Protein AF-A0A941YDZ2-F1 (afdb_monomer_lite)

Radius of gyration: 20.17 Å; chains: 1; bounding box: 43×51×63 Å

Foldseek 3Di:
DDPVLVVLLVVLQLQQQLFWWKADPNDTHTPPPCLLVVLLVCLVVLVVVQVVVVVPDDPDDDPVVVVVVLPAADEDEIETQGRLVRSVVSVPPPVVSSVVSVVVSQQAEEAEEECVSHVVSVSVVPDPSCVSNVHDGDPSYDYYYAYDNRYGYDYPPPPPPPPDPPDDD

Sequence (169 aa):
MAAADAALVATALSISGRHAKAVYEGEYFLWPDDNQKLMESMSAHLHSVNEAIEESTPKKTTKAAAAALEEEPVMVNIGLAPNLPAGEAVLTNREDLKTLLSDVLQGGVEYVYGAQDIGWQWALDRANWSTISDGDLSRRIKIKANFTEGAVGVEQGATTKKRGKKGEE

Secondary structure (DSSP, 8-state):
--HHHHHHHHHHHHHHHHTPEEEETTEEE-TTTTHHHHHHHHHHHHHHHHHHHHHHS-S---TTTTTTS----EEEEEEEE--HHHHHHHHTT-HHHHHHHHHHHHT--EEEE-TTT-HHHHHHHH--HHHHTTS---TTEEEEEEE-TT-EEEETT------------

pLDDT: mean 79.34, std 15.54, range [34.09, 95.31]

Structure (mmCIF, N/CA/C/O backbone):
data_AF-A0A941YDZ2-F1
#
_entry.id   AF-A0A941YDZ2-F1
#
loop_
_atom_site.group_PDB
_atom_site.id
_atom_site.type_symbol
_atom_site.label_atom_id
_atom_site.label_alt_id
_atom_site.label_comp_id
_atom_site.label_asym_id
_atom_site.label_entity_id
_atom_site.label_seq_id
_atom_site.pdbx_PDB_ins_code
_atom_site.Cartn_x
_atom_site.Cartn_y
_atom_site.Cartn_z
_atom_site.occupancy
_atom_site.B_iso_or_equiv
_atom_site.auth_seq_id
_atom_site.auth_comp_id
_atom_site.auth_asym_id
_atom_site.auth_atom_id
_atom_site.pdbx_PDB_model_num
ATOM 1 N N . MET A 1 1 ? 18.477 -9.221 -20.517 1.00 63.31 1 MET A N 1
ATOM 2 C CA . MET A 1 1 ? 18.124 -7.911 -19.934 1.00 63.31 1 MET A CA 1
ATOM 3 C C . MET A 1 1 ? 19.409 -7.154 -19.651 1.00 63.31 1 MET A C 1
ATOM 5 O O . MET A 1 1 ? 20.322 -7.761 -19.099 1.00 63.31 1 MET A O 1
ATOM 9 N N . ALA A 1 2 ? 19.526 -5.894 -20.075 1.00 84.12 2 ALA A N 1
ATOM 10 C CA . ALA A 1 2 ? 20.696 -5.083 -19.740 1.00 84.12 2 ALA A CA 1
ATOM 11 C C . ALA A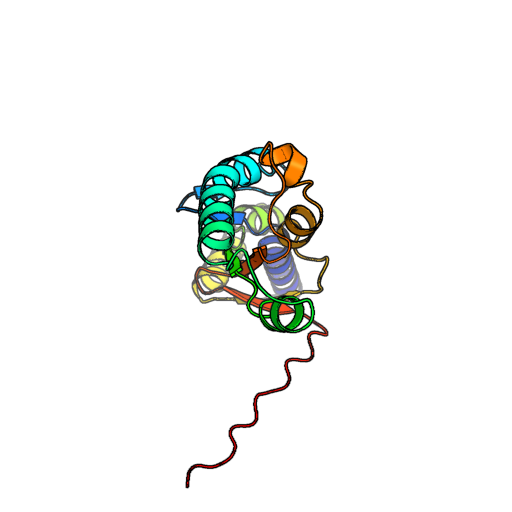 1 2 ? 20.658 -4.681 -18.254 1.00 84.12 2 ALA A C 1
ATOM 13 O O . ALA A 1 2 ? 19.582 -4.569 -1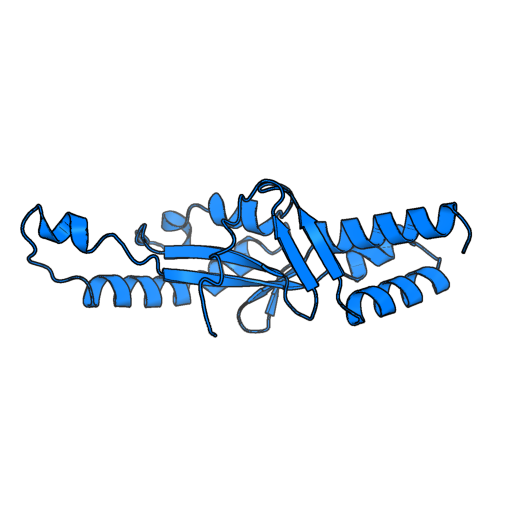7.671 1.00 84.12 2 ALA A O 1
ATOM 14 N N . ALA A 1 3 ? 21.815 -4.425 -17.636 1.00 84.69 3 ALA A N 1
ATOM 15 C CA . ALA A 1 3 ? 21.883 -4.030 -16.222 1.00 84.69 3 ALA A CA 1
ATOM 16 C C . ALA A 1 3 ? 21.062 -2.758 -15.915 1.00 84.69 3 ALA A C 1
ATOM 18 O O . ALA A 1 3 ? 20.455 -2.651 -14.853 1.00 84.69 3 ALA A O 1
ATOM 19 N N . ALA A 1 4 ? 20.993 -1.826 -16.870 1.00 88.62 4 ALA A N 1
ATOM 20 C CA . ALA A 1 4 ? 20.178 -0.618 -16.760 1.00 88.62 4 ALA A CA 1
ATOM 21 C C . ALA A 1 4 ? 18.668 -0.920 -16.742 1.00 88.62 4 ALA A C 1
ATOM 23 O O . ALA A 1 4 ? 17.942 -0.337 -15.943 1.00 88.62 4 ALA A O 1
ATOM 24 N N . ASP A 1 5 ? 18.199 -1.863 -17.564 1.00 90.31 5 ASP A N 1
ATOM 25 C CA . ASP A 1 5 ? 16.787 -2.265 -17.589 1.00 90.31 5 ASP A CA 1
ATOM 26 C C . ASP A 1 5 ? 16.385 -2.947 -16.277 1.00 90.31 5 ASP A C 1
ATOM 28 O O . ASP A 1 5 ? 15.329 -2.656 -15.722 1.00 90.31 5 ASP A O 1
ATOM 32 N N . ALA A 1 6 ? 17.262 -3.802 -15.739 1.00 89.38 6 ALA A N 1
ATOM 33 C CA . ALA A 1 6 ? 17.046 -4.442 -14.445 1.00 89.38 6 ALA A CA 1
ATOM 34 C C . ALA A 1 6 ? 16.936 -3.405 -13.313 1.00 89.38 6 ALA A C 1
ATOM 36 O O . ALA A 1 6 ? 16.055 -3.509 -12.461 1.00 89.38 6 ALA A O 1
ATOM 37 N N . ALA A 1 7 ? 17.786 -2.373 -13.330 1.00 89.94 7 ALA A N 1
ATOM 38 C CA . ALA A 1 7 ? 17.732 -1.280 -12.361 1.00 89.94 7 ALA A CA 1
ATOM 39 C C . ALA A 1 7 ? 16.444 -0.446 -12.484 1.00 89.94 7 ALA A C 1
ATOM 41 O O . ALA A 1 7 ? 15.858 -0.068 -11.467 1.00 89.94 7 ALA A O 1
ATOM 42 N N . LEU A 1 8 ? 15.972 -0.188 -13.707 1.00 92.00 8 LEU A N 1
ATOM 43 C CA . LEU A 1 8 ? 14.711 0.519 -13.943 1.00 92.00 8 LEU A CA 1
ATOM 44 C C . LEU A 1 8 ? 13.512 -0.275 -13.420 1.00 92.00 8 LEU A C 1
ATOM 46 O O . LEU A 1 8 ? 12.693 0.279 -12.691 1.00 92.00 8 LEU A O 1
ATOM 50 N N . VAL A 1 9 ? 13.440 -1.575 -13.719 1.00 92.56 9 VAL A N 1
ATOM 51 C CA . VAL A 1 9 ? 12.359 -2.449 -13.234 1.00 92.56 9 VAL A CA 1
ATOM 52 C C . VAL A 1 9 ? 12.393 -2.569 -11.710 1.00 92.56 9 VAL A C 1
ATOM 54 O O . VAL A 1 9 ? 11.355 -2.443 -11.068 1.00 92.56 9 VAL A O 1
ATOM 57 N N . ALA A 1 10 ? 13.574 -2.727 -11.106 1.00 90.56 10 ALA A N 1
ATOM 58 C CA . ALA A 1 10 ? 13.716 -2.750 -9.650 1.00 90.56 10 ALA A CA 1
ATOM 59 C C . ALA A 1 10 ? 13.252 -1.435 -8.999 1.00 90.56 10 ALA A C 1
ATOM 61 O O . ALA A 1 10 ? 12.572 -1.448 -7.971 1.00 90.56 10 ALA A O 1
ATOM 62 N N . THR A 1 11 ? 13.567 -0.296 -9.622 1.00 92.25 11 THR A N 1
ATOM 63 C CA . THR A 1 11 ? 13.101 1.018 -9.160 1.00 92.25 11 THR A CA 1
ATOM 64 C C . THR A 1 11 ? 11.580 1.126 -9.279 1.00 92.25 11 THR A C 1
ATOM 66 O O . THR A 1 11 ? 10.920 1.513 -8.318 1.00 92.25 11 THR A O 1
ATOM 69 N N . ALA A 1 12 ? 11.007 0.728 -10.417 1.00 92.69 12 ALA A N 1
ATOM 70 C CA . ALA A 1 12 ? 9.565 0.746 -10.645 1.00 92.69 12 ALA A CA 1
ATOM 71 C C . ALA A 1 12 ? 8.800 -0.157 -9.660 1.00 92.69 12 ALA A C 1
ATOM 73 O O . ALA A 1 12 ? 7.766 0.249 -9.127 1.00 92.69 12 ALA A O 1
ATOM 74 N N . LEU A 1 13 ? 9.333 -1.345 -9.351 1.00 91.31 13 LEU A N 1
ATOM 75 C CA . LEU A 1 13 ? 8.779 -2.244 -8.335 1.00 91.31 13 LEU A CA 1
ATOM 76 C C . LEU A 1 13 ? 8.774 -1.587 -6.955 1.00 91.31 13 LEU A C 1
ATOM 78 O O . LEU A 1 13 ? 7.736 -1.571 -6.295 1.00 91.31 13 LEU A O 1
ATOM 82 N N . SER A 1 14 ? 9.900 -0.996 -6.547 1.00 90.38 14 SER A N 1
ATOM 83 C CA . SER A 1 14 ? 10.021 -0.291 -5.266 1.00 90.38 14 SER A CA 1
ATOM 84 C C . SER A 1 14 ? 9.017 0.862 -5.146 1.00 90.38 14 SER A C 1
ATOM 86 O O . SER A 1 14 ? 8.306 0.970 -4.145 1.00 90.38 14 SER A O 1
ATOM 88 N N . ILE A 1 15 ? 8.873 1.674 -6.199 1.00 91.12 15 ILE A N 1
ATOM 89 C CA . ILE A 1 15 ? 7.891 2.766 -6.250 1.00 91.12 15 ILE A CA 1
ATOM 90 C C . ILE A 1 15 ? 6.453 2.236 -6.179 1.00 91.12 15 ILE A C 1
ATOM 92 O O . ILE A 1 15 ? 5.641 2.801 -5.446 1.00 91.12 15 ILE A O 1
ATOM 96 N N . SER A 1 16 ? 6.151 1.124 -6.855 1.00 91.19 16 SER A N 1
ATOM 97 C CA . SER A 1 16 ? 4.823 0.490 -6.813 1.00 91.19 16 SER A CA 1
ATOM 98 C C . SER A 1 16 ? 4.434 0.050 -5.398 1.00 91.19 16 SER A C 1
ATOM 100 O O . SER A 1 16 ? 3.273 0.188 -5.015 1.00 91.19 16 SER A O 1
ATOM 102 N N . GLY A 1 17 ? 5.394 -0.445 -4.609 1.00 88.69 17 GLY A N 1
ATOM 103 C CA . GLY A 1 17 ? 5.174 -0.824 -3.210 1.00 88.69 17 GLY A CA 1
ATOM 104 C C . GLY A 1 17 ? 5.089 0.376 -2.266 1.00 88.69 17 GLY A C 1
ATOM 105 O O . GLY A 1 17 ? 4.182 0.457 -1.443 1.00 88.69 17 GLY A O 1
ATOM 106 N N . ARG A 1 18 ? 5.994 1.352 -2.408 1.00 87.50 18 ARG A N 1
ATOM 107 C CA . ARG A 1 18 ? 6.019 2.566 -1.569 1.00 87.50 18 ARG A CA 1
ATOM 108 C C . ARG A 1 18 ? 4.746 3.402 -1.715 1.00 87.50 18 ARG A C 1
ATOM 110 O O . ARG A 1 18 ? 4.258 3.959 -0.736 1.00 87.50 18 ARG A O 1
ATOM 117 N N . HIS A 1 19 ? 4.212 3.475 -2.933 1.00 89.12 19 HIS A N 1
ATOM 118 C CA . HIS A 1 19 ? 2.984 4.197 -3.266 1.00 89.12 19 HIS A CA 1
ATOM 119 C C . HIS A 1 19 ? 1.772 3.271 -3.396 1.00 89.12 19 HIS A C 1
ATOM 121 O O . HIS A 1 19 ? 0.841 3.598 -4.137 1.00 89.12 19 HIS A O 1
ATOM 127 N N . ALA A 1 20 ? 1.789 2.122 -2.710 1.00 90.56 20 ALA A N 1
ATOM 128 C CA . ALA A 1 20 ? 0.691 1.165 -2.725 1.00 90.56 20 ALA A CA 1
ATOM 129 C C . ALA A 1 20 ? -0.654 1.841 -2.422 1.00 90.56 20 ALA A C 1
ATOM 131 O O . ALA A 1 20 ? -0.753 2.768 -1.612 1.00 90.56 20 ALA A O 1
ATOM 132 N N . LYS A 1 21 ? -1.698 1.368 -3.095 1.00 93.00 21 LYS A N 1
ATOM 133 C CA . LYS A 1 21 ? -3.065 1.855 -2.930 1.00 93.00 21 LYS A CA 1
ATOM 134 C C . LYS A 1 21 ? -3.685 1.147 -1.737 1.00 93.00 21 LYS A C 1
ATOM 136 O O . LYS A 1 21 ? -3.561 -0.073 -1.634 1.00 93.00 21 LYS A O 1
ATOM 141 N N . ALA A 1 22 ? -4.343 1.889 -0.857 1.00 92.19 22 ALA A N 1
ATOM 142 C CA . ALA A 1 22 ? -5.126 1.260 0.194 1.00 92.19 22 ALA A CA 1
ATOM 143 C C . ALA A 1 22 ? -6.387 0.657 -0.426 1.00 92.19 22 ALA A C 1
ATOM 145 O O . ALA A 1 22 ? -7.020 1.289 -1.267 1.00 92.19 22 ALA A O 1
ATOM 146 N N . VAL A 1 23 ? -6.718 -0.564 -0.023 1.00 92.12 23 VAL A N 1
ATOM 147 C CA . VAL A 1 23 ? -7.922 -1.288 -0.419 1.00 92.12 23 VAL A CA 1
ATOM 148 C C . VAL A 1 23 ? -8.783 -1.451 0.816 1.00 92.12 23 VAL A C 1
ATOM 150 O O . VAL A 1 23 ? -8.380 -2.106 1.784 1.00 92.12 23 VAL A O 1
ATOM 153 N N . TYR A 1 24 ? -9.961 -0.847 0.786 1.00 91.81 24 TYR A N 1
ATOM 154 C CA . TYR A 1 24 ? -10.914 -0.903 1.882 1.00 91.81 24 TYR A CA 1
ATOM 155 C C . TYR A 1 24 ? -12.326 -1.018 1.305 1.00 91.81 24 TYR A C 1
ATOM 157 O O . TYR A 1 24 ? -12.687 -0.264 0.411 1.00 91.81 24 TYR A O 1
ATOM 165 N N . GLU A 1 25 ? -13.081 -2.032 1.740 1.00 88.44 25 GLU A N 1
ATOM 166 C CA . GLU A 1 25 ? -14.449 -2.324 1.262 1.00 88.44 25 GLU A CA 1
ATOM 167 C C . GLU A 1 25 ? -14.605 -2.413 -0.275 1.00 88.44 25 GLU A C 1
ATOM 169 O O . GLU A 1 25 ? -15.672 -2.176 -0.831 1.00 88.44 25 GLU A O 1
ATOM 174 N N . GLY A 1 26 ? -13.540 -2.821 -0.976 1.00 87.12 26 GLY A N 1
ATOM 175 C CA . GLY A 1 26 ? -13.524 -2.954 -2.438 1.00 87.12 26 GLY A CA 1
ATOM 176 C C . GLY A 1 26 ? -13.194 -1.660 -3.189 1.00 87.12 26 GLY A C 1
ATOM 177 O O . GLY A 1 26 ? -13.076 -1.688 -4.414 1.00 87.12 26 GLY A O 1
ATOM 178 N N . GLU A 1 27 ? -12.990 -0.553 -2.477 1.00 91.81 27 GLU A N 1
ATOM 179 C CA . GLU A 1 27 ? -12.530 0.712 -3.040 1.00 91.81 27 GLU A CA 1
ATOM 180 C C . GLU A 1 27 ? -11.012 0.870 -2.902 1.00 91.81 27 GLU A C 1
ATOM 182 O O . GLU A 1 27 ? -10.391 0.368 -1.960 1.00 91.81 27 GLU A O 1
ATOM 187 N N . TYR A 1 28 ? -10.415 1.583 -3.861 1.00 92.06 28 TYR A N 1
ATOM 188 C CA . TYR A 1 28 ? -8.990 1.901 -3.879 1.00 92.06 28 TYR A CA 1
ATOM 189 C C . TYR A 1 28 ? -8.769 3.374 -3.542 1.00 92.06 28 TYR A C 1
ATOM 191 O O . TYR A 1 28 ? -9.364 4.251 -4.165 1.00 92.06 28 TYR A O 1
ATOM 199 N N . PHE A 1 29 ? -7.833 3.635 -2.635 1.00 93.00 29 PHE A N 1
ATOM 200 C CA . PHE A 1 29 ? -7.464 4.975 -2.190 1.00 93.00 29 PHE A CA 1
ATOM 201 C C . PHE A 1 29 ? -5.990 5.241 -2.498 1.00 93.00 29 PHE A C 1
ATOM 203 O O . PHE A 1 29 ? -5.124 4.381 -2.284 1.00 93.00 29 PHE A O 1
ATOM 210 N N . LEU A 1 30 ? -5.686 6.440 -2.997 1.00 90.56 30 LEU A N 1
ATOM 211 C CA . LEU A 1 30 ? -4.329 6.879 -3.313 1.00 90.56 30 LEU A CA 1
ATOM 212 C C . LEU A 1 30 ? -3.734 7.716 -2.183 1.00 90.56 30 LEU A C 1
ATOM 214 O O . LEU A 1 30 ? -4.359 8.633 -1.660 1.00 90.56 30 LEU A O 1
ATOM 218 N N . TRP A 1 31 ? -2.490 7.417 -1.818 1.00 83.31 31 TRP A N 1
ATOM 219 C CA . TRP A 1 31 ? -1.741 8.241 -0.877 1.00 83.31 31 TRP A CA 1
ATOM 220 C C . TRP A 1 31 ? -0.930 9.302 -1.633 1.00 83.31 31 TRP A C 1
ATOM 222 O O . TRP A 1 31 ? -0.270 8.947 -2.615 1.00 83.31 31 TRP A O 1
ATOM 232 N N . PRO A 1 32 ? -0.880 10.563 -1.163 1.00 85.69 32 PRO A N 1
ATOM 233 C CA . PRO A 1 32 ? -1.559 11.115 0.018 1.00 85.69 32 PRO A CA 1
ATOM 234 C C . PRO A 1 32 ? -2.967 11.677 -0.259 1.00 85.69 32 PRO A C 1
ATOM 236 O O . PRO A 1 32 ? -3.629 12.122 0.677 1.00 85.69 32 PRO A O 1
ATOM 239 N N . ASP A 1 33 ? -3.412 11.679 -1.516 1.00 88.62 33 ASP A N 1
ATOM 240 C CA . ASP A 1 33 ? -4.543 12.490 -1.989 1.00 88.62 33 ASP A CA 1
ATOM 241 C C . ASP A 1 33 ? -5.911 12.072 -1.421 1.00 88.62 33 ASP A C 1
ATOM 243 O O . ASP A 1 33 ? -6.752 12.923 -1.136 1.00 88.62 33 ASP A O 1
ATOM 247 N N . ASP A 1 34 ? -6.134 10.776 -1.201 1.00 90.25 34 ASP A N 1
ATOM 248 C CA . ASP A 1 34 ? -7.416 10.226 -0.744 1.00 90.25 34 ASP A CA 1
ATOM 249 C C . ASP A 1 34 ? -7.442 9.910 0.759 1.00 90.25 34 ASP A C 1
ATOM 251 O O . ASP A 1 34 ? -8.307 9.174 1.232 1.00 90.25 34 ASP A O 1
ATOM 255 N N . ASN A 1 35 ? -6.507 10.460 1.536 1.00 84.94 35 ASN A N 1
ATOM 256 C CA . ASN A 1 35 ? -6.383 10.144 2.960 1.00 84.94 35 ASN A CA 1
ATOM 257 C C . ASN A 1 35 ? -7.675 10.438 3.744 1.00 84.94 35 ASN A C 1
ATOM 259 O O . ASN A 1 35 ? -8.167 9.587 4.482 1.00 84.94 35 ASN A O 1
ATOM 263 N N . GLN A 1 36 ? -8.275 11.607 3.509 1.00 84.69 36 GLN A N 1
ATOM 264 C CA . GLN A 1 36 ? -9.542 11.980 4.137 1.00 84.69 36 GLN A CA 1
ATOM 265 C C . GLN A 1 36 ? -10.675 11.015 3.758 1.00 84.69 36 GLN A C 1
ATOM 267 O O . GLN A 1 36 ? -11.412 10.575 4.633 1.00 84.69 36 GLN A O 1
ATOM 272 N N . LYS A 1 37 ? -10.775 10.628 2.480 1.00 88.81 37 LYS A N 1
ATOM 273 C CA . LYS A 1 37 ? -11.824 9.711 2.008 1.00 88.81 37 LYS A CA 1
ATOM 274 C C . LYS A 1 37 ? -11.697 8.331 2.648 1.00 88.81 37 LYS A C 1
ATOM 276 O O . LYS A 1 37 ? -12.699 7.764 3.072 1.00 88.81 37 LYS A O 1
ATOM 281 N N . LEU A 1 38 ? -10.470 7.812 2.762 1.00 88.69 38 LEU A N 1
ATOM 282 C CA . LEU A 1 38 ? -10.226 6.545 3.450 1.00 88.69 38 LEU A CA 1
ATOM 283 C C . LEU A 1 38 ? -10.646 6.647 4.922 1.00 88.69 38 LEU A C 1
ATOM 285 O O . LEU A 1 38 ? -11.402 5.809 5.403 1.00 88.69 38 LEU A O 1
ATOM 289 N N . MET A 1 39 ? -10.201 7.689 5.628 1.00 87.62 39 MET A N 1
ATOM 290 C CA . MET A 1 39 ? -10.547 7.911 7.035 1.00 87.62 39 MET A CA 1
ATOM 291 C C . MET A 1 39 ? -12.066 8.008 7.261 1.00 87.62 39 MET A C 1
ATOM 293 O O . MET A 1 39 ? -12.587 7.390 8.189 1.00 87.62 39 MET A O 1
ATOM 297 N N . GLU A 1 40 ? -12.780 8.728 6.392 1.00 86.81 40 GLU A N 1
ATOM 298 C CA . GLU A 1 40 ? -14.243 8.841 6.420 1.00 86.81 40 GLU A CA 1
ATOM 299 C C . GLU A 1 40 ? -14.921 7.490 6.158 1.00 86.81 40 GLU A C 1
ATOM 301 O O . GLU A 1 40 ? -15.808 7.107 6.919 1.00 86.81 40 GLU A O 1
ATOM 306 N N . SER A 1 41 ? -14.466 6.724 5.158 1.00 87.62 41 SER A N 1
ATOM 307 C CA . SER A 1 41 ? -15.016 5.390 4.858 1.00 87.62 41 SER A CA 1
ATOM 308 C C . SER A 1 41 ? -14.863 4.413 6.031 1.00 87.62 41 SER A C 1
ATOM 310 O O . SER A 1 41 ? -15.761 3.629 6.325 1.00 87.62 41 SER A O 1
ATOM 312 N N . MET A 1 42 ? -13.755 4.510 6.770 1.00 87.88 42 MET A N 1
ATOM 313 C CA . MET A 1 42 ? -13.491 3.661 7.929 1.00 87.88 42 MET A CA 1
ATOM 314 C C . MET A 1 42 ? -14.257 4.089 9.182 1.00 87.88 42 MET A C 1
ATOM 316 O O . MET A 1 42 ? -14.432 3.273 10.086 1.00 87.88 42 MET A O 1
ATOM 320 N N . SER A 1 43 ? -14.695 5.347 9.270 1.00 85.44 43 SER A N 1
ATOM 321 C CA . SER A 1 43 ? -15.271 5.920 10.494 1.00 85.44 43 SER A CA 1
ATOM 322 C C . SER A 1 43 ? -16.472 5.123 11.019 1.00 85.44 43 SER A C 1
ATOM 324 O O . SER A 1 43 ? -16.512 4.774 12.199 1.00 85.44 43 SER A O 1
ATOM 326 N N . ALA A 1 44 ? -17.406 4.753 10.139 1.00 84.00 44 ALA A N 1
ATOM 327 C CA . ALA A 1 44 ? -18.610 4.008 10.500 1.00 84.00 44 ALA A CA 1
ATOM 328 C C . ALA A 1 44 ? -18.286 2.590 10.998 1.00 84.00 44 ALA A C 1
ATOM 330 O O . ALA A 1 44 ? -18.843 2.130 11.996 1.00 84.00 44 ALA A O 1
ATOM 331 N N . HIS A 1 45 ? -17.347 1.908 10.339 1.00 85.31 45 HIS A N 1
ATOM 332 C CA . HIS A 1 45 ? -16.901 0.585 10.769 1.00 85.31 45 HIS A CA 1
ATOM 333 C C . HIS A 1 45 ? -16.165 0.654 12.112 1.00 85.31 45 HIS A C 1
ATOM 335 O O . HIS A 1 45 ? -16.435 -0.152 13.001 1.00 85.31 45 HIS A O 1
ATOM 341 N N . LEU A 1 46 ? -15.284 1.641 12.299 1.00 85.75 46 LEU A N 1
ATOM 342 C CA . LEU A 1 46 ? -14.565 1.839 13.558 1.00 85.75 46 LEU A CA 1
ATOM 343 C C . LEU A 1 46 ? -15.518 2.119 14.724 1.00 85.75 46 LEU A C 1
ATOM 345 O O . LEU A 1 46 ? -15.301 1.587 15.811 1.00 85.75 46 LEU A O 1
ATOM 349 N N . HIS A 1 47 ? -16.596 2.871 14.492 1.00 84.88 47 HIS A N 1
ATOM 350 C CA . HIS A 1 47 ? -17.660 3.066 15.479 1.00 84.88 47 HIS A CA 1
ATOM 351 C C . HIS A 1 47 ? -18.378 1.782 15.841 1.00 84.88 47 HIS A C 1
ATOM 353 O O . HIS A 1 47 ? -18.490 1.464 17.020 1.00 84.88 47 HIS A O 1
ATOM 359 N N . SER A 1 48 ? -18.803 1.007 14.845 1.00 84.44 48 SER A N 1
ATOM 360 C CA . SER A 1 48 ? -19.467 -0.273 15.096 1.00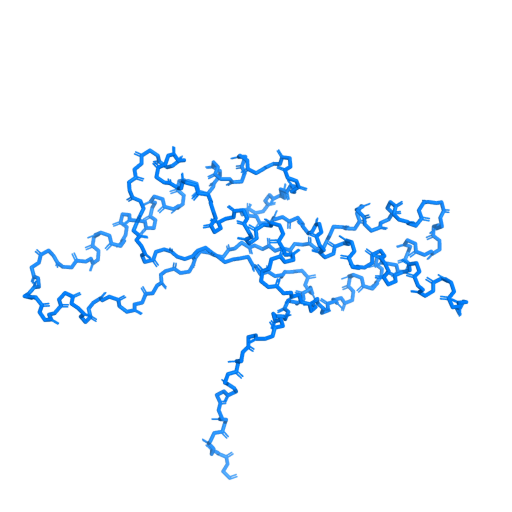 84.44 48 SER A CA 1
ATOM 361 C C . SER A 1 48 ? -18.576 -1.226 15.905 1.00 84.44 48 SER A C 1
ATOM 363 O O . SER A 1 48 ? -19.035 -1.881 16.841 1.00 84.44 48 SER A O 1
ATOM 365 N N . VAL A 1 49 ? -17.274 -1.256 15.600 1.00 85.12 49 VAL A N 1
ATOM 366 C CA . VAL A 1 49 ? -16.288 -2.015 16.380 1.00 85.12 49 VAL A CA 1
ATOM 367 C C . VAL A 1 49 ? -16.159 -1.459 17.799 1.00 85.12 49 VAL A C 1
ATOM 369 O O . VAL A 1 49 ? -16.075 -2.234 18.752 1.00 85.12 49 VAL A O 1
ATOM 372 N N . ASN A 1 50 ? -16.147 -0.136 17.960 1.00 84.69 50 ASN A N 1
ATOM 373 C CA . ASN A 1 50 ? -16.064 0.505 19.267 1.00 84.69 50 ASN A CA 1
ATOM 374 C C . ASN A 1 50 ? -17.272 0.168 20.151 1.00 84.69 50 ASN A C 1
ATOM 376 O O . ASN A 1 50 ? -17.086 -0.256 21.290 1.00 84.69 50 ASN A O 1
ATOM 380 N N . GLU A 1 51 ? -18.488 0.264 19.613 1.00 83.88 51 GLU A N 1
ATOM 381 C CA . GLU A 1 51 ? -19.725 -0.105 20.310 1.00 83.88 51 GLU A CA 1
ATOM 382 C C . GLU A 1 51 ? -19.704 -1.577 20.742 1.00 83.88 51 GLU A C 1
ATOM 384 O O . GLU A 1 51 ? -19.965 -1.888 21.904 1.00 83.88 51 GLU A O 1
ATOM 389 N N . ALA A 1 52 ? -19.281 -2.488 19.860 1.00 82.69 52 ALA A N 1
ATOM 390 C CA . ALA A 1 52 ? -19.147 -3.904 20.198 1.00 82.69 52 ALA A CA 1
ATOM 391 C C . ALA A 1 52 ? -18.125 -4.153 21.329 1.00 82.69 52 ALA A C 1
ATOM 393 O O . ALA A 1 52 ? -18.316 -5.030 22.182 1.00 82.69 52 ALA A O 1
ATOM 394 N N . ILE A 1 53 ? -17.033 -3.380 21.376 1.00 81.00 53 ILE A N 1
ATOM 395 C CA . ILE A 1 53 ? -16.057 -3.434 22.474 1.00 81.00 53 ILE A CA 1
ATOM 396 C C . ILE A 1 53 ? -16.683 -2.921 23.777 1.00 81.00 53 ILE A C 1
ATOM 398 O O . ILE A 1 53 ? -16.481 -3.528 24.831 1.00 81.00 53 ILE A O 1
ATOM 402 N N . GLU A 1 54 ? -17.441 -1.828 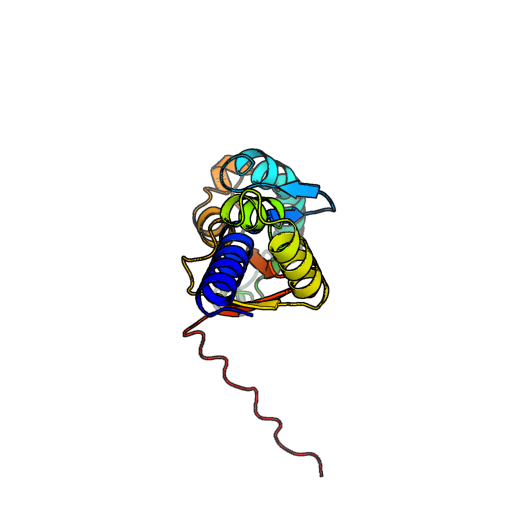23.733 1.00 80.12 54 GLU A N 1
ATOM 403 C CA . GLU A 1 54 ? -18.110 -1.270 24.912 1.00 80.12 54 GLU A CA 1
ATOM 404 C C . GLU A 1 54 ? -19.186 -2.207 25.473 1.00 80.12 54 GLU A C 1
ATOM 406 O O . GLU A 1 54 ? -19.261 -2.395 26.690 1.00 80.12 54 GLU A O 1
ATOM 411 N N . GLU A 1 55 ? -19.976 -2.849 24.611 1.00 77.75 55 GLU A N 1
ATOM 412 C CA . GLU A 1 55 ? -21.013 -3.809 25.006 1.00 77.75 55 GLU A CA 1
ATOM 413 C C . GLU A 1 55 ? -20.433 -5.099 25.593 1.00 77.75 55 GLU A C 1
ATOM 415 O O . GLU A 1 55 ? -20.964 -5.643 26.566 1.00 77.75 55 GLU A O 1
ATOM 420 N N . SER A 1 56 ? -19.323 -5.581 25.030 1.00 72.19 56 SER A N 1
ATOM 421 C CA . SER A 1 56 ? -18.645 -6.794 25.499 1.00 72.19 56 SER A CA 1
ATOM 422 C C . SER A 1 56 ? -17.804 -6.577 26.761 1.00 72.19 56 SER A C 1
ATOM 424 O O . SER A 1 56 ? -17.431 -7.550 27.421 1.00 72.19 56 SER A O 1
ATOM 426 N N . THR A 1 57 ? -17.527 -5.325 27.143 1.00 66.75 57 THR A N 1
ATOM 427 C CA . THR A 1 57 ? -16.743 -5.007 28.342 1.00 66.75 57 THR A CA 1
ATOM 428 C C . THR A 1 57 ? -17.648 -4.971 29.588 1.00 66.75 57 THR A C 1
ATOM 430 O O . THR A 1 57 ? -18.481 -4.073 29.739 1.00 66.75 57 THR A O 1
ATOM 433 N N . PRO A 1 58 ? -17.507 -5.908 30.548 1.00 57.19 58 PRO A N 1
ATOM 434 C CA . PRO A 1 58 ? -18.367 -5.944 31.727 1.00 57.19 58 PRO A CA 1
ATOM 435 C C . PRO A 1 58 ? -18.144 -4.715 32.628 1.00 57.19 58 PRO A C 1
ATOM 437 O O . PRO A 1 58 ? -17.071 -4.528 33.197 1.00 57.19 58 PRO A O 1
ATOM 440 N N . LYS A 1 59 ? -19.199 -3.912 32.839 1.00 60.25 59 LYS A N 1
ATOM 441 C CA . LYS A 1 59 ? -19.201 -2.631 33.595 1.00 60.25 59 LYS A CA 1
ATOM 442 C C . LYS A 1 59 ? -18.812 -2.721 35.086 1.00 60.25 59 LYS A C 1
ATOM 444 O O . LYS A 1 59 ? -18.800 -1.706 35.779 1.00 60.25 59 LYS A O 1
ATOM 449 N N . LYS A 1 60 ? -18.528 -3.915 35.620 1.00 53.62 60 LYS A N 1
ATOM 450 C CA . LYS A 1 60 ? -18.147 -4.138 37.025 1.00 53.62 60 LYS A CA 1
ATOM 451 C C . LYS A 1 60 ? -17.045 -5.187 37.133 1.00 53.62 60 LYS A C 1
ATOM 453 O O . LYS A 1 60 ? -17.305 -6.338 37.468 1.00 53.62 60 LYS A O 1
ATOM 458 N N . THR A 1 61 ? -15.808 -4.774 36.910 1.00 53.59 61 THR A N 1
ATOM 459 C CA . THR A 1 61 ? -14.630 -5.553 37.291 1.00 53.59 61 THR A CA 1
ATOM 460 C C . THR A 1 61 ? -13.839 -4.776 38.334 1.00 53.59 61 THR A C 1
ATOM 462 O O . THR A 1 61 ? -13.560 -3.587 38.202 1.00 53.59 61 THR A O 1
ATOM 465 N N . THR A 1 62 ? -13.527 -5.441 39.445 1.00 59.50 62 THR A N 1
ATOM 466 C CA . THR A 1 62 ? -12.578 -4.937 40.441 1.00 59.50 62 THR A CA 1
ATOM 467 C C . THR A 1 62 ? -11.246 -4.610 39.759 1.00 59.50 62 THR A C 1
ATOM 469 O O . THR A 1 62 ? -10.910 -5.189 38.730 1.00 59.50 62 THR A O 1
ATOM 472 N N . LYS A 1 63 ? -10.461 -3.696 40.343 1.00 56.66 63 LYS A N 1
ATOM 473 C CA . LYS A 1 63 ? -9.212 -3.133 39.781 1.00 56.66 63 LYS A CA 1
ATOM 474 C C . LYS A 1 63 ? -8.206 -4.175 39.235 1.00 56.66 63 LYS A C 1
ATOM 476 O O . LYS A 1 63 ? -7.388 -3.833 38.396 1.00 56.66 63 LYS A O 1
ATOM 481 N N . ALA A 1 64 ? -8.287 -5.429 39.693 1.00 51.72 64 ALA A N 1
ATOM 482 C CA . ALA A 1 64 ? -7.482 -6.563 39.228 1.00 51.72 64 ALA A CA 1
ATOM 483 C C . ALA A 1 64 ? -8.070 -7.316 38.011 1.00 51.72 64 ALA A C 1
ATOM 485 O O . ALA A 1 64 ? -7.317 -7.870 37.222 1.00 51.72 64 ALA A O 1
ATOM 486 N N . ALA A 1 65 ? -9.393 -7.322 37.828 1.00 48.97 65 ALA A N 1
ATOM 487 C CA . ALA A 1 65 ? -10.066 -7.924 36.673 1.00 48.97 65 ALA A CA 1
ATOM 488 C C . ALA A 1 65 ? -10.176 -6.949 35.484 1.00 48.97 65 ALA A C 1
ATOM 490 O O . ALA A 1 65 ? -10.194 -7.386 34.339 1.00 48.97 65 ALA A O 1
ATOM 491 N N . ALA A 1 66 ? -10.158 -5.634 35.735 1.00 51.22 66 ALA A N 1
ATOM 492 C CA . ALA A 1 66 ? -10.023 -4.622 34.684 1.00 51.22 66 ALA A CA 1
ATOM 493 C C . ALA A 1 66 ? -8.661 -4.701 33.961 1.00 51.22 66 ALA A C 1
ATOM 495 O O . ALA A 1 66 ? -8.610 -4.474 32.763 1.00 51.22 66 ALA A O 1
ATOM 496 N N . ALA A 1 67 ? -7.593 -5.095 34.668 1.00 51.31 67 ALA A N 1
ATOM 497 C CA . ALA A 1 67 ? -6.252 -5.285 34.103 1.00 51.31 67 ALA A CA 1
ATOM 498 C C . ALA A 1 67 ? -6.089 -6.602 33.312 1.00 51.31 67 ALA A C 1
ATOM 500 O O . ALA A 1 67 ? -5.192 -6.711 32.489 1.00 51.31 67 ALA A O 1
ATOM 501 N N . ALA A 1 68 ? -6.950 -7.601 33.548 1.00 47.28 68 ALA A N 1
ATOM 502 C CA . ALA A 1 68 ? -6.914 -8.897 32.854 1.00 47.28 68 ALA A CA 1
ATOM 503 C C . ALA A 1 68 ? -7.827 -8.952 31.610 1.00 47.28 68 ALA A C 1
ATOM 505 O O . ALA A 1 68 ? -7.682 -9.833 30.773 1.00 47.28 68 ALA A O 1
ATOM 506 N N . LEU A 1 69 ? -8.767 -8.008 31.476 1.00 49.19 69 LEU A N 1
ATOM 507 C CA . LEU A 1 69 ? -9.610 -7.823 30.285 1.00 49.19 69 LEU A CA 1
ATOM 508 C C . LEU A 1 69 ? -8.981 -6.870 29.245 1.00 49.19 69 LEU A C 1
ATOM 510 O O . LEU A 1 69 ? -9.596 -6.600 28.215 1.00 49.19 69 LEU A O 1
ATOM 514 N N . GLU A 1 70 ? -7.758 -6.383 29.486 1.00 52.41 70 GLU A N 1
ATOM 515 C CA . GLU A 1 70 ? -7.013 -5.504 28.570 1.00 52.41 70 GLU A CA 1
ATOM 516 C C . GLU A 1 70 ? -6.459 -6.206 27.308 1.00 52.41 70 GLU A C 1
ATOM 518 O O . GLU A 1 70 ? -5.948 -5.523 26.424 1.00 52.41 70 GLU A O 1
ATOM 523 N N . GLU A 1 71 ? -6.532 -7.534 27.164 1.00 54.84 71 GLU A N 1
ATOM 524 C CA . GLU A 1 71 ? -5.495 -8.234 26.380 1.00 54.84 71 GLU A CA 1
ATOM 525 C C . GLU A 1 71 ? -5.783 -8.620 24.918 1.00 54.84 71 GLU A C 1
ATOM 527 O O . GLU A 1 71 ? -4.827 -8.955 24.220 1.00 54.84 71 GLU A O 1
ATOM 532 N N . GLU A 1 72 ? -7.006 -8.525 24.380 1.00 60.09 72 GLU A N 1
ATOM 533 C CA . GLU A 1 72 ? -7.212 -8.801 22.943 1.00 60.09 72 GLU A CA 1
ATOM 534 C C . GLU A 1 72 ? -7.484 -7.519 22.144 1.00 60.09 72 GLU A C 1
ATOM 536 O O . GLU A 1 72 ? -8.587 -6.958 22.238 1.00 60.09 72 GLU A O 1
ATOM 541 N N . PRO A 1 73 ? -6.483 -7.010 21.390 1.00 75.06 73 PRO A N 1
ATOM 542 C CA . PRO A 1 73 ? -6.682 -5.903 20.470 1.00 75.06 73 PRO A CA 1
ATOM 543 C C . PRO A 1 73 ? -7.553 -6.349 19.294 1.00 75.06 73 PRO A C 1
ATOM 545 O O . PRO A 1 73 ? -7.319 -7.399 18.693 1.00 75.06 73 PRO A O 1
ATOM 548 N N . VAL A 1 74 ? -8.527 -5.518 18.931 1.00 81.81 74 VAL A N 1
ATOM 549 C CA . VAL A 1 74 ? -9.331 -5.734 17.728 1.00 81.81 74 VAL A CA 1
ATOM 550 C C . VAL A 1 74 ? -8.562 -5.161 16.545 1.00 81.81 74 VAL A C 1
ATOM 552 O O . VAL A 1 74 ? -8.329 -3.954 16.468 1.00 81.81 74 VAL A O 1
ATOM 555 N N . MET A 1 75 ? -8.116 -6.043 15.651 1.00 82.12 75 MET A N 1
ATOM 556 C CA . MET A 1 75 ? -7.350 -5.663 14.467 1.00 82.12 75 MET A CA 1
ATOM 557 C C . MET A 1 75 ? -8.280 -5.317 13.304 1.00 82.12 75 MET A C 1
ATOM 559 O O . MET A 1 75 ? -8.963 -6.191 12.773 1.00 82.12 75 MET A O 1
ATOM 563 N N . VAL A 1 76 ? -8.254 -4.057 12.877 1.00 86.50 76 VAL A N 1
ATOM 564 C CA . VAL A 1 76 ? -8.906 -3.585 11.651 1.00 86.50 76 VAL A CA 1
ATOM 565 C C . VAL A 1 76 ? -7.853 -3.563 10.551 1.00 86.50 76 VAL A C 1
ATOM 567 O O . VA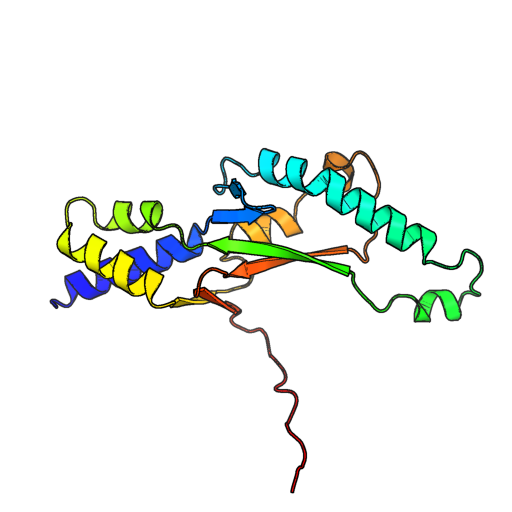L A 1 76 ? -6.895 -2.792 10.604 1.00 86.50 76 VAL A O 1
ATOM 570 N N . ASN A 1 77 ? -7.993 -4.455 9.574 1.00 87.75 77 ASN A N 1
ATOM 571 C CA . ASN A 1 77 ? -7.014 -4.597 8.503 1.00 87.75 77 ASN A CA 1
ATOM 572 C C . ASN A 1 77 ? -7.419 -3.781 7.276 1.00 87.75 77 ASN A C 1
ATOM 574 O O . ASN A 1 77 ? -8.574 -3.813 6.860 1.00 87.75 77 ASN A O 1
ATOM 578 N N . ILE A 1 78 ? -6.438 -3.119 6.673 1.00 90.62 78 ILE A N 1
ATOM 579 C CA . ILE A 1 78 ? -6.557 -2.460 5.372 1.00 90.62 78 ILE A CA 1
ATOM 580 C C . ILE A 1 78 ? -5.647 -3.194 4.393 1.00 90.62 78 ILE A C 1
ATOM 582 O O . ILE A 1 78 ? -4.504 -3.522 4.733 1.00 90.62 78 ILE A O 1
ATOM 586 N N . GLY A 1 79 ? -6.153 -3.471 3.194 1.00 90.69 79 GLY A N 1
ATOM 587 C CA . GLY A 1 79 ? -5.354 -4.065 2.130 1.00 90.69 79 GLY A CA 1
ATOM 588 C C . GLY A 1 79 ? -4.430 -3.036 1.486 1.00 90.69 79 GLY A C 1
ATOM 589 O O . GLY A 1 79 ? -4.755 -1.855 1.423 1.00 90.69 79 GLY A O 1
ATOM 590 N N . LEU A 1 80 ? -3.276 -3.470 0.994 1.00 91.56 80 LEU A N 1
ATOM 591 C CA . LEU A 1 80 ? -2.374 -2.659 0.185 1.00 91.56 80 LEU A CA 1
ATOM 592 C C . LEU A 1 80 ? -2.144 -3.362 -1.148 1.00 91.56 80 LEU A C 1
ATOM 594 O O . LEU A 1 80 ? -1.546 -4.437 -1.199 1.00 91.56 80 LEU A O 1
ATOM 598 N N . ALA A 1 81 ? -2.593 -2.731 -2.226 1.00 92.19 81 ALA A N 1
ATOM 599 C CA . ALA A 1 81 ? -2.361 -3.195 -3.585 1.00 92.19 81 ALA A CA 1
ATOM 600 C C . ALA A 1 81 ? -1.177 -2.436 -4.208 1.00 92.19 81 ALA A C 1
ATOM 602 O O . ALA A 1 81 ? -1.131 -1.201 -4.115 1.00 92.19 81 ALA A O 1
ATOM 603 N N . PRO A 1 82 ? -0.220 -3.117 -4.864 1.00 91.50 82 PRO A N 1
ATOM 604 C CA . PRO A 1 82 ? 0.862 -2.447 -5.574 1.00 91.50 82 PRO A CA 1
ATOM 605 C C . PRO A 1 82 ? 0.336 -1.447 -6.607 1.00 91.50 82 PRO A C 1
ATOM 607 O O . PRO A 1 82 ? -0.572 -1.726 -7.391 1.00 91.50 82 PRO A O 1
ATOM 610 N N . ASN A 1 83 ? 0.921 -0.255 -6.632 1.00 92.31 83 ASN A N 1
ATOM 611 C CA . ASN A 1 83 ? 0.484 0.805 -7.525 1.00 92.31 83 ASN A CA 1
ATOM 612 C C . ASN A 1 83 ? 1.207 0.722 -8.871 1.00 92.31 83 ASN A C 1
ATOM 614 O O . ASN A 1 83 ? 2.190 1.427 -9.099 1.00 92.31 83 ASN A O 1
ATOM 618 N N . LEU A 1 84 ? 0.692 -0.132 -9.761 1.00 92.38 84 LEU A N 1
ATOM 619 C CA . LEU A 1 84 ? 1.220 -0.303 -11.118 1.00 92.38 84 LEU A CA 1
ATOM 620 C C . LEU A 1 84 ? 1.401 1.042 -11.857 1.00 92.38 84 LEU A C 1
ATOM 622 O O . LEU A 1 84 ? 2.516 1.289 -12.315 1.00 92.38 84 LEU A O 1
ATOM 626 N N . PRO A 1 85 ? 0.411 1.963 -11.897 1.00 93.31 85 PRO A N 1
ATOM 627 C CA . PRO A 1 85 ? 0.598 3.273 -12.528 1.00 93.31 85 PRO A CA 1
ATOM 628 C C . PRO A 1 85 ? 1.795 4.073 -11.994 1.00 93.31 85 PRO A C 1
ATOM 630 O O . PRO A 1 85 ? 2.491 4.734 -12.765 1.00 93.31 85 PRO A O 1
ATOM 633 N N . ALA A 1 86 ? 2.068 4.006 -10.686 1.00 91.75 86 ALA A N 1
ATOM 634 C CA . ALA A 1 86 ? 3.219 4.689 -10.097 1.00 91.75 86 ALA A CA 1
ATOM 635 C C . ALA A 1 86 ? 4.550 4.069 -10.557 1.00 91.75 86 ALA A C 1
ATOM 637 O O . ALA A 1 86 ? 5.503 4.797 -10.835 1.00 91.75 86 ALA A O 1
ATOM 638 N N . GLY A 1 87 ? 4.617 2.740 -10.678 1.00 91.31 87 GLY A N 1
ATOM 639 C CA . GLY A 1 87 ? 5.786 2.055 -11.229 1.00 91.31 87 GLY A CA 1
ATOM 640 C C . GLY A 1 87 ? 5.991 2.331 -12.719 1.00 91.31 87 GLY A C 1
ATOM 641 O O . GLY A 1 87 ? 7.104 2.630 -13.147 1.00 91.31 87 GLY A O 1
ATOM 642 N N . GLU A 1 88 ? 4.923 2.302 -13.516 1.00 94.25 88 GLU A N 1
ATOM 643 C CA . GLU A 1 88 ? 4.982 2.566 -14.958 1.00 94.25 88 GLU A CA 1
ATOM 644 C C . GLU A 1 88 ? 5.460 3.984 -15.284 1.00 94.25 88 GLU A C 1
ATOM 646 O O . GLU A 1 88 ? 6.166 4.179 -16.277 1.00 94.25 88 GLU A O 1
ATOM 651 N N . ALA A 1 89 ? 5.142 4.966 -14.433 1.00 93.75 89 ALA A N 1
ATOM 652 C CA . ALA A 1 89 ? 5.617 6.338 -14.585 1.00 93.75 89 ALA A CA 1
ATOM 653 C C . ALA A 1 89 ? 7.156 6.433 -14.584 1.00 93.75 89 ALA A C 1
ATOM 655 O O . ALA A 1 89 ? 7.722 7.247 -15.315 1.00 93.75 89 ALA A O 1
ATOM 656 N N . VAL A 1 90 ? 7.844 5.560 -13.835 1.00 93.75 90 VAL A N 1
ATOM 657 C CA . VAL A 1 90 ? 9.318 5.468 -13.820 1.00 93.75 90 VAL A CA 1
ATOM 658 C C . VAL A 1 90 ? 9.856 4.943 -15.152 1.00 93.75 90 VAL A C 1
ATOM 660 O O . VAL A 1 90 ? 10.929 5.340 -15.605 1.00 93.75 90 VAL A O 1
ATOM 663 N N . LEU A 1 91 ? 9.107 4.048 -15.795 1.00 92.62 91 LEU A N 1
ATOM 664 C CA . LEU A 1 91 ? 9.498 3.389 -17.040 1.00 92.62 91 LEU A CA 1
ATOM 665 C C . LEU A 1 91 ? 9.208 4.250 -18.278 1.00 92.62 91 LEU A C 1
ATOM 667 O O . LEU A 1 91 ? 9.725 3.968 -19.358 1.00 92.62 91 LEU A O 1
ATOM 671 N N . THR A 1 92 ? 8.468 5.351 -18.123 1.00 91.88 92 THR A N 1
ATOM 672 C CA . THR A 1 92 ? 8.178 6.357 -19.160 1.00 91.88 92 THR A CA 1
ATOM 673 C C . THR A 1 92 ? 7.588 5.741 -20.435 1.00 91.88 92 THR A C 1
ATOM 675 O O . THR A 1 92 ? 6.431 5.334 -20.429 1.00 91.88 92 THR A O 1
ATOM 678 N N . ASN A 1 93 ? 8.365 5.635 -21.515 1.00 92.50 93 ASN A N 1
ATOM 679 C CA . ASN A 1 93 ? 7.935 5.137 -22.826 1.00 92.50 93 ASN A CA 1
ATOM 680 C C . ASN A 1 93 ? 8.383 3.682 -23.093 1.00 92.50 93 ASN A C 1
ATOM 682 O O . ASN A 1 93 ? 8.263 3.194 -24.215 1.00 92.50 93 ASN A O 1
ATOM 686 N N . ARG A 1 94 ? 8.964 2.996 -22.097 1.00 93.44 94 ARG A N 1
ATOM 687 C CA . ARG A 1 94 ? 9.469 1.616 -22.217 1.00 93.44 94 ARG A CA 1
ATOM 688 C C . ARG A 1 94 ? 8.353 0.593 -21.998 1.00 93.44 94 ARG A C 1
ATOM 690 O O . ARG A 1 94 ? 8.263 -0.019 -20.936 1.00 93.44 94 ARG A O 1
ATOM 697 N N . GLU A 1 95 ? 7.501 0.413 -23.004 1.00 94.06 95 GLU A N 1
ATOM 698 C CA . GLU A 1 95 ? 6.361 -0.524 -22.962 1.00 94.06 95 GLU A CA 1
ATOM 699 C C . GLU A 1 95 ? 6.780 -1.986 -22.716 1.00 94.06 95 GLU A C 1
ATOM 701 O O . GLU A 1 95 ? 6.069 -2.747 -22.058 1.00 94.06 95 GLU A O 1
ATOM 706 N N . ASP A 1 96 ? 7.977 -2.364 -23.172 1.00 94.69 96 ASP A N 1
ATOM 707 C CA . ASP A 1 96 ? 8.592 -3.664 -22.894 1.00 94.69 96 ASP A CA 1
ATOM 708 C C . ASP A 1 96 ? 8.799 -3.885 -21.389 1.00 94.69 96 ASP A C 1
ATOM 710 O O . ASP A 1 96 ? 8.456 -4.938 -20.849 1.00 94.69 96 ASP A O 1
ATOM 714 N N . LEU A 1 97 ? 9.310 -2.867 -20.691 1.00 93.81 97 LEU A N 1
ATOM 715 C CA . LEU A 1 97 ? 9.551 -2.936 -19.253 1.00 93.81 97 LEU A CA 1
ATOM 716 C C . LEU A 1 97 ? 8.262 -2.796 -18.442 1.00 93.81 97 LEU A C 1
ATOM 718 O O . LEU A 1 97 ? 8.172 -3.392 -17.372 1.00 93.81 97 LEU A O 1
ATOM 722 N N . LYS A 1 98 ? 7.268 -2.039 -18.927 1.00 94.88 98 LYS A N 1
ATOM 723 C CA . LYS A 1 98 ? 5.947 -1.950 -18.279 1.00 94.88 98 LYS A CA 1
ATOM 724 C C . LYS A 1 98 ? 5.218 -3.287 -18.305 1.00 94.88 98 LYS A C 1
ATOM 726 O O . LYS A 1 98 ? 4.676 -3.703 -17.287 1.00 94.88 98 LYS A O 1
ATOM 731 N N . THR A 1 99 ? 5.277 -3.986 -19.439 1.00 95.31 99 THR A N 1
ATOM 732 C CA . THR A 1 99 ? 4.719 -5.339 -19.568 1.00 95.31 99 THR A CA 1
ATOM 733 C C . THR A 1 99 ? 5.372 -6.274 -18.554 1.00 95.31 99 THR A C 1
ATOM 735 O O . THR A 1 99 ? 4.683 -6.892 -17.751 1.00 95.31 99 THR A O 1
ATOM 738 N N . LEU A 1 100 ? 6.707 -6.276 -18.500 1.00 94.19 100 LEU A N 1
ATOM 739 C CA . LEU A 1 100 ? 7.442 -7.071 -17.522 1.00 94.19 100 LEU A CA 1
ATOM 740 C C . LEU A 1 100 ? 7.099 -6.697 -16.070 1.00 94.19 100 LEU A C 1
ATOM 742 O O . LEU A 1 100 ? 6.968 -7.579 -15.228 1.00 94.19 100 LEU A O 1
ATOM 746 N N . LEU A 1 101 ? 6.969 -5.405 -15.757 1.00 93.19 101 LEU A N 1
ATOM 747 C CA . LEU A 1 101 ? 6.559 -4.942 -14.430 1.00 93.19 101 LEU A CA 1
ATOM 748 C C . LEU A 1 101 ? 5.178 -5.497 -14.057 1.00 93.19 101 LEU A C 1
ATOM 750 O O . LEU A 1 101 ? 5.013 -6.010 -12.953 1.00 93.19 101 LEU A O 1
ATOM 754 N N . SER A 1 102 ? 4.212 -5.408 -14.973 1.00 92.19 102 SER A N 1
ATOM 755 C CA . SER A 1 102 ? 2.858 -5.936 -14.785 1.00 92.19 102 SER A CA 1
ATOM 756 C C . SER A 1 102 ? 2.878 -7.444 -14.536 1.00 92.19 102 SER A C 1
ATOM 758 O O . SER A 1 102 ? 2.298 -7.904 -13.553 1.00 92.19 102 SER A O 1
ATOM 760 N N . ASP A 1 103 ? 3.626 -8.198 -15.344 1.00 93.06 103 ASP A N 1
ATOM 761 C CA . ASP A 1 103 ? 3.767 -9.649 -15.194 1.00 93.06 103 ASP A CA 1
ATOM 762 C C . ASP A 1 103 ? 4.363 -10.023 -13.827 1.00 93.06 103 ASP A C 1
ATOM 764 O O . ASP A 1 103 ? 3.884 -10.940 -13.158 1.00 93.06 103 ASP A O 1
ATOM 768 N N . VAL A 1 104 ? 5.387 -9.288 -13.376 1.00 91.12 104 VAL A N 1
ATOM 769 C CA . VAL A 1 104 ? 6.014 -9.511 -12.065 1.00 91.12 104 VAL A CA 1
ATOM 770 C C . VAL A 1 104 ? 5.042 -9.202 -10.926 1.00 91.12 104 VAL A C 1
ATOM 772 O O . VAL A 1 104 ? 4.953 -9.984 -9.982 1.00 91.12 104 VAL A O 1
ATOM 775 N N . LEU A 1 105 ? 4.293 -8.099 -11.007 1.00 89.50 105 LEU A N 1
ATOM 776 C CA . LEU A 1 105 ? 3.302 -7.743 -9.987 1.00 89.50 105 LEU A CA 1
ATOM 777 C C . LEU A 1 105 ? 2.164 -8.771 -9.913 1.00 89.50 105 LEU A C 1
ATOM 779 O O . LEU A 1 105 ? 1.779 -9.160 -8.813 1.00 89.50 105 LEU A O 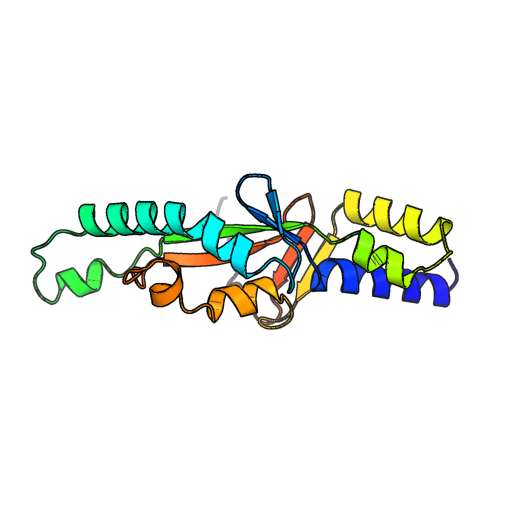1
ATOM 783 N N . GLN A 1 106 ? 1.678 -9.262 -11.056 1.00 88.38 106 GLN A N 1
ATOM 784 C CA . GLN A 1 106 ? 0.666 -10.325 -11.117 1.00 88.38 106 GLN A CA 1
ATOM 785 C C . GLN A 1 106 ? 1.181 -11.664 -10.576 1.00 88.38 106 GLN A C 1
ATOM 787 O O . GLN A 1 106 ? 0.418 -12.427 -9.986 1.00 88.38 106 GLN A O 1
ATOM 792 N N . GLY A 1 107 ? 2.474 -11.946 -10.756 1.00 86.00 107 GLY A N 1
ATOM 793 C CA . GLY A 1 107 ? 3.138 -13.125 -10.197 1.00 86.00 107 GLY A CA 1
ATOM 794 C C . GLY A 1 107 ? 3.292 -13.101 -8.672 1.00 86.00 107 GLY A C 1
ATOM 795 O O . GLY A 1 107 ? 3.596 -14.138 -8.081 1.00 86.00 107 GLY A O 1
ATOM 796 N N . GLY A 1 108 ? 3.051 -11.952 -8.038 1.00 86.25 108 GLY A N 1
ATOM 797 C CA . GLY A 1 108 ? 3.217 -11.740 -6.608 1.00 86.25 108 GLY A CA 1
ATOM 798 C C . GLY A 1 108 ? 4.629 -11.279 -6.250 1.00 86.25 108 GLY A C 1
ATOM 799 O O . GLY A 1 108 ? 5.633 -11.846 -6.684 1.00 86.25 108 GLY A O 1
ATOM 800 N N . VAL A 1 109 ? 4.707 -10.225 -5.436 1.00 88.12 109 VAL A N 1
ATOM 801 C CA . VAL A 1 109 ? 5.969 -9.589 -5.038 1.00 88.12 109 VAL A CA 1
ATOM 802 C C . VAL A 1 109 ? 6.060 -9.503 -3.526 1.00 88.12 109 VAL A C 1
ATOM 804 O O . VAL A 1 109 ? 5.128 -9.065 -2.854 1.00 88.12 109 VAL A O 1
ATOM 807 N N . GLU A 1 110 ? 7.216 -9.883 -2.991 1.00 90.19 110 GLU A N 1
ATOM 808 C CA . GLU A 1 110 ? 7.547 -9.646 -1.592 1.00 90.19 110 GLU A CA 1
ATOM 809 C C . GLU A 1 110 ? 8.210 -8.271 -1.437 1.00 90.19 110 GLU A C 1
ATOM 811 O O . GLU A 1 110 ? 9.300 -8.014 -1.953 1.00 90.19 110 GLU A O 1
ATOM 816 N N . TYR A 1 111 ? 7.541 -7.381 -0.713 1.00 87.00 111 TYR A N 1
ATOM 817 C CA . TYR A 1 111 ? 8.034 -6.071 -0.333 1.00 87.00 111 TYR A CA 1
ATOM 818 C C . TYR A 1 111 ? 8.651 -6.131 1.050 1.00 87.00 111 TYR A C 1
ATOM 820 O O . TYR A 1 111 ? 7.965 -6.337 2.048 1.00 87.00 111 TYR A O 1
ATOM 828 N N . VAL A 1 112 ? 9.949 -5.877 1.113 1.00 85.81 112 VAL A N 1
ATOM 829 C CA . VAL A 1 112 ? 10.663 -5.720 2.373 1.00 85.81 112 VAL A CA 1
ATOM 830 C C . VAL A 1 112 ? 10.697 -4.229 2.722 1.00 85.81 112 VAL A C 1
ATOM 832 O O . VAL A 1 112 ? 11.248 -3.441 1.956 1.00 85.81 112 VAL A O 1
ATOM 835 N N . TYR A 1 113 ? 10.109 -3.831 3.851 1.00 80.31 113 TYR A N 1
ATOM 836 C CA . TYR A 1 113 ? 9.899 -2.417 4.204 1.00 80.31 113 TYR A CA 1
ATOM 837 C C . TYR A 1 113 ? 10.193 -2.138 5.683 1.00 80.31 113 TYR A C 1
ATOM 839 O O . TYR A 1 113 ? 10.034 -3.013 6.521 1.00 80.31 113 TYR A O 1
ATOM 847 N N . GLY A 1 114 ? 10.619 -0.932 6.041 1.00 75.38 114 GLY A N 1
ATOM 848 C CA . GLY A 1 114 ? 10.690 -0.471 7.429 1.00 75.38 114 GLY A CA 1
ATOM 849 C C . GLY A 1 114 ? 9.379 0.171 7.895 1.00 75.38 114 GLY A C 1
ATOM 850 O O . GLY A 1 114 ? 8.565 0.610 7.087 1.00 75.38 114 GLY A O 1
ATOM 851 N N . ALA A 1 115 ? 9.192 0.318 9.208 1.00 68.50 115 ALA A N 1
ATOM 852 C CA . ALA A 1 115 ? 7.958 0.834 9.819 1.00 68.50 115 ALA A CA 1
ATOM 853 C C . ALA A 1 115 ? 7.464 2.205 9.300 1.00 68.50 115 ALA A C 1
ATOM 855 O O . ALA A 1 115 ? 6.328 2.587 9.563 1.00 68.50 115 ALA A O 1
ATOM 856 N N . GLN A 1 116 ? 8.307 2.996 8.628 1.00 72.62 116 GLN A N 1
ATOM 857 C CA . GLN A 1 116 ? 7.955 4.318 8.085 1.00 72.62 116 GLN A CA 1
ATOM 858 C C . GLN A 1 116 ? 7.959 4.365 6.545 1.00 72.62 116 GLN A C 1
ATOM 860 O O . GLN A 1 116 ? 7.754 5.434 5.975 1.00 72.62 116 GLN A O 1
ATOM 865 N N . ASP A 1 117 ? 8.192 3.238 5.866 1.00 73.50 117 ASP A N 1
ATOM 866 C CA . ASP A 1 117 ? 8.264 3.191 4.399 1.00 73.50 117 ASP A CA 1
ATOM 867 C C . ASP A 1 117 ? 6.887 3.115 3.733 1.00 73.50 117 ASP A C 1
ATOM 869 O O . ASP A 1 117 ? 6.741 3.500 2.572 1.00 73.50 117 ASP A O 1
ATOM 873 N N . ILE A 1 118 ? 5.868 2.659 4.468 1.00 79.56 118 ILE A N 1
ATOM 874 C CA . ILE A 1 118 ? 4.484 2.610 3.996 1.00 79.56 118 ILE A CA 1
ATOM 875 C C . ILE A 1 118 ? 3.758 3.873 4.464 1.00 79.56 118 ILE A C 1
ATOM 877 O O . ILE A 1 118 ? 3.421 4.010 5.643 1.00 79.56 118 ILE A O 1
ATOM 881 N N . GLY A 1 119 ? 3.472 4.776 3.521 1.00 78.00 119 GLY A N 1
ATOM 882 C CA . GLY A 1 119 ? 2.776 6.040 3.793 1.00 78.00 119 GLY A CA 1
ATOM 883 C C . GLY A 1 119 ? 1.410 5.849 4.460 1.00 78.00 119 GLY A C 1
ATOM 884 O O . GLY A 1 119 ? 1.056 6.613 5.356 1.00 78.00 119 GLY A O 1
ATOM 885 N N . TRP A 1 120 ? 0.686 4.785 4.097 1.00 81.94 120 TRP A N 1
ATOM 886 C CA . TRP A 1 120 ? -0.581 4.423 4.734 1.00 81.94 120 TRP A CA 1
ATOM 887 C C . TRP A 1 120 ? -0.427 4.019 6.195 1.00 81.94 120 TRP A C 1
ATOM 889 O O . TRP A 1 120 ? -1.128 4.572 7.034 1.00 81.94 120 TRP A O 1
ATOM 899 N N . GLN A 1 121 ? 0.510 3.125 6.526 1.00 80.81 121 GLN A N 1
ATOM 900 C CA . GLN A 1 121 ? 0.746 2.732 7.919 1.00 80.81 121 GLN A CA 1
ATOM 901 C C . GLN A 1 121 ? 1.106 3.963 8.766 1.00 80.81 121 GLN A C 1
ATOM 903 O O . GLN A 1 121 ? 0.507 4.196 9.811 1.00 80.81 121 GLN A O 1
ATOM 908 N N . TRP A 1 122 ? 1.992 4.824 8.252 1.00 80.81 122 TRP A N 1
ATOM 909 C CA . TRP A 1 122 ? 2.344 6.088 8.900 1.00 80.81 122 TRP A CA 1
ATOM 910 C C . TRP A 1 122 ? 1.139 7.014 9.120 1.00 80.81 122 TRP A C 1
ATOM 912 O O . TRP A 1 122 ? 1.016 7.609 10.194 1.00 80.81 122 TRP A O 1
ATOM 922 N N . ALA A 1 123 ? 0.275 7.156 8.109 1.00 78.50 123 ALA A N 1
ATOM 923 C CA . ALA A 1 123 ? -0.885 8.042 8.147 1.00 78.50 123 ALA A CA 1
ATOM 924 C C . ALA A 1 123 ? -1.949 7.544 9.130 1.00 78.50 123 ALA A C 1
ATOM 926 O O . ALA A 1 123 ? -2.471 8.337 9.907 1.00 78.50 123 ALA A O 1
ATOM 927 N N . LEU A 1 124 ? -2.226 6.240 9.136 1.00 82.25 124 LEU A N 1
ATOM 928 C CA . LEU A 1 124 ? -3.229 5.616 10.002 1.00 82.25 124 LEU A CA 1
ATOM 929 C C . LEU A 1 124 ? -2.811 5.643 11.475 1.00 82.25 124 LEU A C 1
ATOM 931 O O . LEU A 1 124 ? -3.648 5.903 12.338 1.00 82.25 124 LEU A O 1
ATOM 935 N N . ASP A 1 125 ? -1.518 5.443 11.753 1.00 79.62 125 ASP A N 1
ATOM 936 C CA . ASP A 1 125 ? -0.963 5.486 13.112 1.00 79.62 125 ASP A CA 1
ATOM 937 C C . ASP A 1 125 ? -0.978 6.899 13.719 1.00 79.62 125 ASP A C 1
ATOM 939 O O . ASP A 1 125 ? -0.963 7.055 14.941 1.00 79.62 125 ASP A O 1
ATOM 943 N N . ARG A 1 126 ? -0.977 7.940 12.877 1.00 77.75 126 ARG A N 1
ATOM 944 C CA . ARG A 1 126 ? -0.944 9.354 13.296 1.00 77.75 126 ARG A CA 1
ATOM 945 C C . ARG A 1 126 ? -2.259 10.096 13.084 1.00 77.75 126 ARG A C 1
ATOM 947 O O . ARG A 1 126 ? -2.357 11.264 13.461 1.00 77.75 126 ARG A O 1
ATOM 954 N N . ALA A 1 127 ? -3.253 9.444 12.492 1.00 78.56 127 ALA A N 1
ATOM 955 C CA . ALA A 1 127 ? -4.580 10.000 12.316 1.00 78.56 127 ALA A CA 1
ATOM 956 C C . ALA A 1 127 ? -5.196 10.317 13.684 1.00 78.56 127 ALA A C 1
ATOM 958 O O . ALA A 1 127 ? -5.208 9.477 14.589 1.00 78.56 127 ALA A O 1
ATOM 959 N N . ASN A 1 128 ? -5.722 11.534 13.842 1.00 79.75 128 ASN A N 1
ATOM 960 C CA . ASN A 1 128 ? -6.460 11.891 15.046 1.00 79.75 128 ASN A CA 1
ATOM 961 C C . ASN A 1 128 ? -7.887 11.347 14.955 1.00 79.75 128 ASN A C 1
ATOM 963 O O . ASN A 1 128 ? -8.836 12.058 14.622 1.00 79.75 128 ASN A O 1
ATOM 967 N N . TRP A 1 129 ? -8.014 10.057 15.238 1.00 79.06 129 TRP A N 1
ATOM 968 C CA . TRP A 1 129 ? -9.259 9.322 15.106 1.00 79.06 129 TRP A CA 1
ATOM 969 C C . TRP A 1 129 ? -10.393 9.866 15.975 1.00 79.06 129 TRP A C 1
ATOM 971 O O . TRP A 1 129 ? -11.542 9.771 15.557 1.00 79.06 129 TRP A O 1
ATOM 981 N N . SER A 1 130 ? -10.105 10.509 17.112 1.00 73.12 130 SER A N 1
ATOM 982 C CA . SER A 1 130 ? -11.167 11.121 17.919 1.00 73.12 130 SER A CA 1
ATOM 983 C C . SER A 1 130 ? -11.803 12.339 17.256 1.00 73.12 130 SER A C 1
ATOM 985 O O . SER A 1 130 ? -12.978 12.618 17.458 1.00 73.12 130 SER A O 1
ATOM 987 N N . THR A 1 131 ? -11.040 13.044 16.418 1.00 76.56 131 THR A N 1
ATOM 988 C CA . THR A 1 131 ? -11.552 14.160 15.609 1.00 76.56 131 THR A CA 1
ATOM 989 C C . THR A 1 131 ? -12.253 13.674 14.343 1.00 76.56 131 THR A C 1
ATOM 991 O O . THR A 1 131 ? -13.182 14.314 13.880 1.00 76.56 131 THR A O 1
ATOM 994 N N . ILE A 1 132 ? -11.807 12.553 13.773 1.00 77.69 132 ILE A N 1
ATOM 995 C CA . ILE A 1 132 ? -12.363 11.993 12.530 1.00 77.69 132 ILE A CA 1
ATOM 996 C C . ILE A 1 132 ? -13.681 11.260 12.788 1.00 77.69 132 ILE A C 1
ATOM 998 O O . ILE A 1 132 ? -14.578 11.285 11.954 1.00 77.69 132 ILE A O 1
ATOM 1002 N N . SER A 1 133 ? -13.780 10.574 13.924 1.00 67.62 133 SER A N 1
ATOM 1003 C CA . SER A 1 133 ? -14.951 9.778 14.284 1.00 67.62 133 SER A CA 1
ATOM 1004 C C . SER A 1 133 ? -15.944 10.537 15.171 1.00 67.62 133 SER A C 1
ATOM 1006 O O . SER A 1 133 ? -16.920 9.947 15.596 1.00 67.62 133 SER A O 1
ATOM 1008 N N . ASP A 1 134 ? -15.756 11.825 15.474 1.00 68.44 134 ASP A N 1
ATOM 1009 C CA . ASP A 1 134 ? -16.648 12.567 16.389 1.00 68.44 134 ASP A CA 1
ATOM 1010 C C . ASP A 1 134 ? -16.875 11.856 17.752 1.00 68.44 134 ASP A C 1
ATOM 1012 O O . ASP A 1 134 ? -17.935 11.965 18.372 1.00 68.44 134 ASP A O 1
ATOM 1016 N N . GLY A 1 135 ? -15.878 11.106 18.240 1.00 67.94 135 GLY A N 1
ATOM 1017 C CA . GLY A 1 135 ? -15.974 10.313 19.467 1.00 67.94 135 GLY A CA 1
ATOM 1018 C C . GLY A 1 135 ? -14.652 9.657 19.870 1.00 67.94 135 GLY A C 1
ATOM 1019 O O . GLY A 1 135 ? -13.729 9.542 19.071 1.00 67.94 135 GLY A O 1
ATOM 1020 N N . ASP A 1 136 ? -14.525 9.230 21.127 1.00 71.94 136 ASP A N 1
ATOM 1021 C CA . ASP A 1 136 ? -13.313 8.551 21.595 1.00 71.94 136 ASP A CA 1
ATOM 1022 C C . ASP A 1 136 ? -13.305 7.081 21.149 1.00 71.94 136 ASP A C 1
ATOM 1024 O O . ASP A 1 136 ? -14.083 6.263 21.633 1.00 71.94 136 ASP A O 1
ATOM 1028 N N . LEU A 1 137 ? -12.378 6.728 20.256 1.00 77.44 137 LEU A N 1
ATOM 1029 C CA . LEU A 1 137 ? -12.137 5.339 19.867 1.00 77.44 137 LEU A CA 1
ATOM 1030 C C . LEU A 1 137 ? -11.360 4.582 20.950 1.00 77.44 137 LEU A C 1
ATOM 1032 O O . LEU A 1 137 ? -10.351 5.057 21.487 1.00 77.44 137 LEU A O 1
ATOM 1036 N N . SER A 1 138 ? -11.798 3.358 21.242 1.00 78.56 138 SER A N 1
ATOM 1037 C CA . SER A 1 138 ? -11.133 2.474 22.193 1.00 78.56 138 SER A CA 1
ATOM 1038 C C . SER A 1 138 ? -9.680 2.222 21.797 1.00 78.56 138 SER A C 1
ATOM 1040 O O . SER A 1 138 ? -9.365 1.831 20.673 1.00 78.56 138 SER A O 1
ATOM 1042 N N . ARG A 1 139 ? -8.771 2.329 22.775 1.00 76.75 139 ARG A N 1
ATOM 1043 C CA . ARG A 1 139 ? -7.332 2.035 22.608 1.00 76.75 139 ARG A CA 1
ATOM 1044 C C . ARG A 1 139 ? -7.047 0.590 22.176 1.00 76.75 139 ARG A C 1
ATOM 1046 O O . ARG A 1 139 ? -5.917 0.280 21.790 1.00 76.75 139 ARG A O 1
ATOM 1053 N N . ARG A 1 140 ? -8.052 -0.286 22.279 1.00 79.69 140 ARG A N 1
ATOM 1054 C CA . ARG A 1 140 ? -8.003 -1.690 21.859 1.00 79.69 140 ARG A CA 1
ATOM 1055 C C . ARG A 1 140 ? -8.099 -1.856 20.345 1.00 79.69 140 ARG A C 1
ATOM 1057 O O . ARG A 1 140 ? -7.709 -2.909 19.849 1.00 79.69 140 ARG A O 1
ATOM 1064 N N . ILE A 1 141 ? -8.581 -0.852 19.615 1.00 83.38 141 ILE A N 1
ATOM 1065 C CA . ILE A 1 141 ? -8.652 -0.898 18.156 1.00 83.38 141 ILE A CA 1
ATOM 1066 C C . ILE A 1 141 ? -7.256 -0.626 17.592 1.00 83.38 141 ILE A C 1
ATOM 1068 O O . ILE A 1 141 ? -6.628 0.393 17.888 1.00 83.38 141 ILE A O 1
ATOM 1072 N N . LYS A 1 142 ? -6.743 -1.567 16.799 1.00 84.19 142 LYS A N 1
ATOM 1073 C CA . LYS A 1 142 ? -5.459 -1.454 16.102 1.00 84.19 142 LYS A CA 1
ATOM 1074 C C . LYS A 1 142 ? -5.697 -1.544 14.609 1.00 84.19 142 LYS A C 1
ATOM 1076 O O . LYS A 1 142 ? -6.176 -2.563 14.123 1.00 84.19 142 LYS A O 1
ATOM 1081 N N . ILE A 1 143 ? -5.341 -0.488 13.890 1.00 86.38 143 ILE A N 1
ATOM 1082 C CA . ILE A 1 143 ? -5.448 -0.454 12.435 1.00 86.38 143 ILE A CA 1
ATOM 1083 C C . ILE A 1 143 ? -4.115 -0.907 11.848 1.00 86.38 143 ILE A C 1
ATOM 1085 O O . ILE A 1 143 ? -3.061 -0.413 12.250 1.00 86.38 143 ILE A O 1
ATOM 1089 N N . LYS A 1 144 ? -4.150 -1.862 10.920 1.00 85.81 144 LYS A N 1
ATOM 1090 C CA . LYS A 1 144 ? -2.944 -2.398 10.288 1.00 85.81 144 LYS A CA 1
ATOM 1091 C C . LYS A 1 144 ? -3.102 -2.473 8.778 1.00 85.81 144 LYS A C 1
ATOM 1093 O O . LYS A 1 144 ? -4.055 -3.068 8.281 1.00 85.81 144 LYS A O 1
ATOM 1098 N N . ALA A 1 145 ? -2.141 -1.913 8.055 1.00 86.50 145 ALA A N 1
ATOM 1099 C CA . ALA A 1 145 ? -2.071 -2.030 6.609 1.00 86.50 145 ALA A CA 1
ATOM 1100 C C . ALA A 1 145 ? -1.223 -3.254 6.226 1.00 86.50 145 ALA A C 1
ATOM 1102 O O . ALA A 1 145 ? -0.098 -3.409 6.702 1.00 86.50 145 ALA A O 1
ATOM 1103 N N . ASN A 1 146 ? -1.753 -4.140 5.382 1.00 87.19 146 ASN A N 1
ATOM 1104 C CA . ASN A 1 146 ? -1.050 -5.340 4.923 1.00 87.19 146 ASN A CA 1
ATOM 1105 C C . ASN A 1 146 ? -1.169 -5.463 3.404 1.00 87.19 146 ASN A C 1
ATOM 1107 O O . ASN A 1 146 ? -2.239 -5.219 2.856 1.00 87.19 146 ASN A O 1
ATOM 1111 N N . PHE A 1 147 ? -0.096 -5.882 2.730 1.00 87.38 147 PHE A N 1
ATOM 1112 C CA . PHE A 1 147 ? -0.156 -6.165 1.295 1.00 87.38 147 PHE A CA 1
ATOM 1113 C C . PHE A 1 147 ? -1.139 -7.294 0.973 1.00 87.38 147 PHE A C 1
ATOM 1115 O O . PHE A 1 147 ? -1.269 -8.266 1.720 1.00 87.38 147 PHE A O 1
ATOM 1122 N N . THR A 1 148 ? -1.854 -7.115 -0.134 1.00 87.94 148 THR A N 1
ATOM 1123 C CA . THR A 1 148 ? -2.875 -8.022 -0.667 1.00 87.94 148 THR A CA 1
ATOM 1124 C C . THR A 1 148 ? -2.607 -8.296 -2.150 1.00 87.94 148 THR A C 1
ATOM 1126 O O . THR A 1 148 ? -1.600 -7.852 -2.695 1.00 87.94 148 THR A O 1
ATOM 1129 N N . GLU A 1 149 ? -3.497 -9.039 -2.820 1.00 82.50 149 GLU A N 1
ATOM 1130 C CA . GLU A 1 149 ? -3.415 -9.300 -4.273 1.00 82.50 149 GLU A CA 1
ATOM 1131 C C . GLU A 1 149 ? -2.116 -10.004 -4.706 1.00 82.50 149 GLU A C 1
ATOM 1133 O O . GLU A 1 149 ? -1.504 -9.673 -5.714 1.00 82.50 149 GLU A O 1
ATOM 1138 N N . GLY A 1 150 ? -1.666 -10.982 -3.915 1.00 77.00 150 GLY A N 1
ATOM 1139 C CA . GLY A 1 150 ? -0.442 -11.738 -4.202 1.00 77.00 150 GLY A CA 1
ATOM 1140 C C . GLY A 1 150 ? 0.850 -11.008 -3.822 1.00 77.00 150 GLY A C 1
ATOM 1141 O O . GLY A 1 150 ? 1.907 -11.636 -3.801 1.00 77.00 150 GLY A O 1
ATOM 1142 N N . ALA A 1 151 ? 0.782 -9.727 -3.451 1.00 83.88 151 ALA A N 1
ATOM 1143 C CA . ALA A 1 151 ? 1.893 -9.039 -2.813 1.00 83.88 151 ALA A CA 1
ATOM 1144 C C . ALA A 1 151 ? 1.953 -9.366 -1.314 1.00 83.88 151 ALA A C 1
ATOM 1146 O O . ALA A 1 151 ? 0.930 -9.471 -0.637 1.00 83.88 151 ALA A O 1
ATOM 1147 N N . VAL A 1 152 ? 3.168 -9.505 -0.787 1.00 85.31 152 VAL A N 1
ATOM 1148 C CA . VAL A 1 152 ? 3.423 -9.798 0.628 1.00 85.31 152 VAL A CA 1
ATOM 1149 C C . VAL A 1 152 ? 4.344 -8.737 1.197 1.00 85.31 152 VAL A C 1
ATOM 1151 O O . VAL A 1 152 ? 5.338 -8.375 0.583 1.00 85.31 152 VAL A O 1
ATOM 1154 N N . GLY A 1 153 ? 4.021 -8.240 2.384 1.00 81.94 153 GLY A N 1
ATOM 1155 C CA . GLY A 1 153 ? 4.858 -7.296 3.107 1.00 81.94 153 GLY A CA 1
ATOM 1156 C C . GLY A 1 153 ? 5.668 -7.976 4.208 1.00 81.94 153 GLY A C 1
ATOM 1157 O O . GLY A 1 153 ? 5.092 -8.666 5.047 1.00 81.94 153 GLY A O 1
ATOM 1158 N N . VAL A 1 154 ? 6.976 -7.725 4.257 1.00 82.62 154 VAL A N 1
ATOM 1159 C CA . VAL A 1 154 ? 7.872 -8.159 5.336 1.00 82.62 154 VAL A CA 1
ATOM 1160 C C . VAL A 1 154 ? 8.523 -6.939 5.981 1.00 82.62 154 VAL A C 1
ATOM 1162 O O . VAL A 1 154 ? 9.348 -6.256 5.375 1.00 82.62 154 VAL A O 1
ATOM 1165 N N . GLU A 1 155 ? 8.168 -6.672 7.236 1.00 78.88 155 GLU A N 1
ATOM 1166 C CA . GLU A 1 155 ? 8.727 -5.549 7.986 1.00 78.88 155 GLU A CA 1
ATOM 1167 C C . GLU A 1 155 ? 10.174 -5.844 8.441 1.00 78.88 155 GLU A C 1
ATOM 1169 O O . GLU A 1 155 ? 10.434 -6.797 9.182 1.00 78.88 155 GLU A O 1
ATOM 1174 N N . GLN A 1 156 ? 11.140 -5.025 8.018 1.00 76.69 156 GLN A N 1
ATOM 1175 C CA . GLN A 1 156 ? 12.534 -5.117 8.450 1.00 76.69 156 GLN A CA 1
ATOM 1176 C C . GLN A 1 156 ? 12.657 -4.810 9.942 1.00 76.69 156 GLN A C 1
ATOM 1178 O O . GLN A 1 156 ? 12.207 -3.775 10.425 1.00 76.69 156 GLN A O 1
ATOM 1183 N N . GLY A 1 157 ? 13.327 -5.698 10.677 1.00 62.91 157 GLY A N 1
ATOM 1184 C CA . GLY A 1 157 ? 13.563 -5.525 12.113 1.00 62.91 157 GLY A CA 1
ATOM 1185 C C . GLY A 1 157 ? 12.412 -5.992 13.006 1.00 62.91 157 GLY A C 1
ATOM 1186 O O . GLY A 1 157 ? 12.613 -6.106 14.218 1.00 62.91 157 GLY A O 1
ATOM 1187 N N . ALA A 1 158 ? 11.259 -6.371 12.439 1.00 55.44 158 ALA A N 1
ATOM 1188 C CA . ALA A 1 158 ? 10.256 -7.136 13.165 1.00 55.44 158 ALA A CA 1
ATOM 1189 C C . ALA A 1 158 ? 10.849 -8.515 13.479 1.00 55.44 158 ALA A C 1
ATOM 1191 O O . ALA A 1 158 ? 10.913 -9.413 12.636 1.00 55.44 158 ALA A O 1
ATOM 1192 N N . THR A 1 159 ? 11.341 -8.688 14.707 1.00 42.53 159 THR A N 1
ATOM 1193 C CA . THR A 1 159 ? 11.778 -9.986 15.222 1.00 42.53 159 THR A CA 1
ATOM 1194 C C . THR A 1 159 ? 10.536 -10.853 15.359 1.00 42.53 159 THR A C 1
ATOM 1196 O O . THR A 1 159 ? 9.939 -10.985 16.425 1.00 42.53 159 THR A O 1
ATOM 1199 N N . THR A 1 160 ? 10.115 -11.450 14.251 1.00 43.25 160 THR A N 1
ATOM 1200 C CA . THR A 1 160 ? 9.107 -12.493 14.277 1.00 43.25 160 THR A CA 1
ATOM 1201 C C . THR A 1 160 ? 9.777 -13.650 14.999 1.00 43.25 160 THR A C 1
ATOM 1203 O O . THR A 1 160 ? 10.578 -14.381 14.414 1.00 43.25 160 THR A O 1
ATOM 1206 N N . LYS A 1 161 ? 9.528 -13.794 16.307 1.00 40.66 161 LYS A N 1
ATOM 1207 C CA . LYS A 1 161 ? 9.823 -15.043 17.008 1.00 40.66 161 LYS A CA 1
ATOM 1208 C C . LYS A 1 161 ? 9.083 -16.118 16.225 1.00 40.66 161 LYS A C 1
ATOM 1210 O O . LYS A 1 161 ? 7.872 -16.259 16.377 1.00 40.66 161 LYS A O 1
ATOM 1215 N N . LYS A 1 162 ? 9.804 -16.846 15.363 1.00 40.38 162 LYS A N 1
ATOM 1216 C CA . LYS A 1 162 ? 9.343 -18.103 14.778 1.00 40.38 162 LYS A CA 1
ATOM 1217 C C . LYS A 1 162 ? 8.758 -18.892 15.939 1.00 40.38 162 LYS A C 1
ATOM 1219 O O . LYS A 1 162 ? 9.493 -19.291 16.844 1.00 40.38 162 LYS A O 1
ATOM 1224 N N . ARG A 1 163 ? 7.434 -19.050 15.953 1.00 42.06 163 ARG A N 1
ATOM 1225 C CA . ARG A 1 163 ? 6.756 -19.952 16.875 1.00 42.06 163 ARG A CA 1
ATOM 1226 C C . ARG A 1 163 ? 7.320 -21.321 16.519 1.00 42.06 163 ARG A C 1
ATOM 1228 O O . ARG A 1 163 ? 7.039 -21.847 15.446 1.00 42.06 163 ARG A O 1
ATOM 1235 N N . GLY A 1 164 ? 8.266 -21.792 17.331 1.00 34.09 164 GLY A N 1
ATOM 1236 C CA . GLY A 1 164 ? 8.955 -23.046 17.090 1.00 34.09 164 GLY A CA 1
ATOM 1237 C C . GLY A 1 164 ? 7.903 -24.130 16.948 1.00 34.09 164 GLY A C 1
ATOM 1238 O O . GLY A 1 164 ? 7.128 -24.353 17.877 1.00 34.09 164 GLY A O 1
ATOM 1239 N N . LYS A 1 165 ? 7.857 -24.770 15.779 1.00 37.66 165 LYS A N 1
ATOM 1240 C CA . LYS A 1 165 ? 7.139 -26.026 15.606 1.00 37.66 165 LYS A CA 1
ATOM 1241 C C . LYS A 1 165 ? 7.873 -27.036 16.484 1.00 37.66 165 LYS A C 1
ATOM 1243 O O . LYS A 1 165 ? 8.926 -27.549 16.114 1.00 37.66 165 LYS A O 1
ATOM 1248 N N . LYS A 1 166 ? 7.393 -27.189 17.714 1.00 37.78 166 LYS A N 1
ATOM 1249 C CA . LYS A 1 166 ? 7.886 -28.165 18.673 1.00 37.78 166 LYS A CA 1
ATOM 1250 C C . LYS A 1 166 ? 6.997 -29.395 18.535 1.00 37.78 166 LYS A C 1
ATOM 1252 O O . LYS A 1 166 ? 5.872 -29.354 19.006 1.00 37.78 166 LYS A O 1
ATOM 1257 N N . GLY A 1 167 ? 7.551 -30.431 17.909 1.00 40.47 167 GLY A N 1
ATOM 1258 C CA . GLY A 1 167 ? 7.167 -31.832 18.090 1.00 40.47 167 GLY A CA 1
ATOM 1259 C C . GLY A 1 167 ? 5.886 -32.293 17.397 1.00 40.47 167 GLY A C 1
ATOM 1260 O O . GLY A 1 167 ? 4.803 -31.907 17.799 1.00 40.47 167 GLY A O 1
ATOM 1261 N N . GLU A 1 168 ? 6.069 -33.153 16.401 1.00 35.25 168 GLU A N 1
ATOM 1262 C CA . GLU A 1 168 ? 5.201 -34.255 15.944 1.00 35.25 168 GLU A CA 1
ATOM 1263 C C . GLU A 1 168 ? 6.005 -34.888 14.798 1.00 35.25 168 GLU A C 1
ATOM 1265 O O . GLU A 1 168 ? 6.343 -34.179 13.850 1.00 35.25 168 GLU A O 1
ATOM 1270 N N . GLU A 1 169 ? 6.427 -36.142 14.777 1.00 35.88 169 GLU A N 1
ATOM 1271 C CA . GLU A 1 169 ? 6.599 -37.253 15.719 1.00 35.88 169 GLU A CA 1
ATOM 1272 C C . GLU A 1 169 ? 7.670 -38.138 15.042 1.00 35.88 169 GLU A C 1
ATOM 1274 O O . GLU A 1 169 ? 7.717 -38.130 13.785 1.00 35.88 169 GLU A O 1
#